Protein AF-A0A969Q4U0-F1 (afdb_monomer_lite)

Secondary structure (DSSP, 8-state):
----TT-TT--TT-SSPPTTGGGTTTT-PPB-THHHHHHHHHHHHHT-HHHHHHHHHHHGGG-EEETTEEE--S-EE--GGGHHHHHHSTT-S--EE-S--S-HHHHHHHHHHHHHHTTSS-HHHH-TT-GGGG-S-PPP---------TT------S---S---

Structure (mmCIF, N/CA/C/O backbone):
data_AF-A0A969Q4U0-F1
#
_entry.id   AF-A0A969Q4U0-F1
#
loop_
_atom_site.group_PDB
_atom_site.id
_atom_site.type_symbol
_atom_site.label_atom_id
_atom_site.label_alt_id
_atom_site.label_comp_id
_atom_site.label_asym_id
_atom_site.label_entity_id
_atom_site.label_seq_id
_atom_site.pdbx_PDB_ins_code
_atom_site.Cartn_x
_atom_site.Cartn_y
_atom_site.Cartn_z
_atom_site.occupancy
_atom_site.B_iso_or_equiv
_atom_site.auth_seq_id
_atom_site.auth_comp_id
_atom_site.auth_asym_id
_atom_site.auth_atom_id
_atom_site.pdbx_PDB_model_num
ATOM 1 N N . MET A 1 1 ? 4.969 -6.528 15.656 1.00 49.03 1 MET A N 1
ATOM 2 C CA . MET A 1 1 ? 5.162 -5.109 16.017 1.00 49.03 1 MET A CA 1
ATOM 3 C C . MET A 1 1 ? 3.760 -4.554 16.167 1.00 49.03 1 MET A C 1
ATOM 5 O O . MET A 1 1 ? 2.970 -4.830 15.279 1.00 49.03 1 MET A O 1
ATOM 9 N N . ARG A 1 2 ? 3.418 -3.964 17.316 1.00 67.00 2 ARG A N 1
ATOM 10 C CA . ARG A 1 2 ? 2.076 -3.421 17.577 1.00 67.00 2 ARG A CA 1
ATOM 11 C C . ARG A 1 2 ? 2.171 -1.928 17.324 1.00 67.00 2 ARG A C 1
ATOM 13 O O . ARG A 1 2 ? 2.925 -1.268 18.039 1.00 67.00 2 ARG A O 1
ATOM 20 N N . ASP A 1 3 ? 1.550 -1.468 16.251 1.00 67.06 3 ASP A N 1
ATOM 21 C CA . ASP A 1 3 ? 1.566 -0.062 15.874 1.00 67.06 3 ASP A CA 1
ATOM 22 C C . ASP A 1 3 ? 0.400 0.647 16.562 1.00 67.06 3 ASP A C 1
ATOM 24 O O . ASP A 1 3 ? -0.750 0.269 16.359 1.00 67.06 3 ASP A O 1
ATOM 28 N N . GLY A 1 4 ? 0.717 1.613 17.422 1.00 64.94 4 GLY A N 1
ATOM 29 C CA . GLY A 1 4 ? -0.27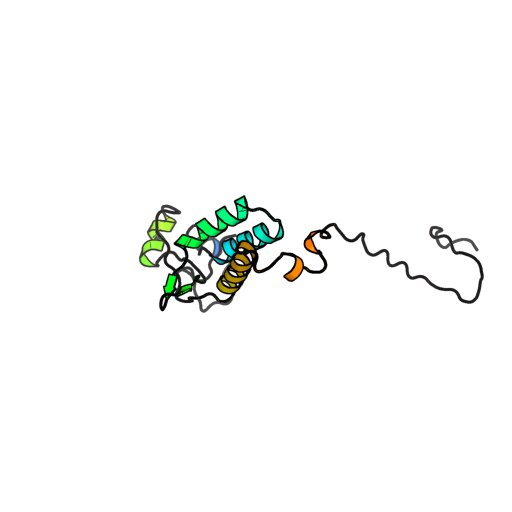5 2.454 18.090 1.00 64.94 4 GLY A CA 1
ATOM 30 C C . GLY A 1 4 ? -0.588 3.735 17.324 1.00 64.94 4 GLY A C 1
ATOM 31 O O . GLY A 1 4 ? -1.506 4.449 17.717 1.00 64.94 4 GLY A O 1
ATOM 32 N N . HIS A 1 5 ? 0.141 4.024 16.240 1.00 69.38 5 HIS A N 1
ATOM 33 C CA . HIS A 1 5 ? 0.049 5.301 15.550 1.00 69.38 5 HIS A CA 1
ATOM 34 C C . HIS A 1 5 ? -1.334 5.531 14.924 1.00 69.38 5 HIS A C 1
ATOM 36 O O . HIS A 1 5 ? -1.853 4.690 14.183 1.00 69.38 5 HIS A O 1
ATOM 42 N N . GLN A 1 6 ? -1.917 6.685 15.245 1.00 65.00 6 GLN A N 1
ATOM 43 C CA . GLN A 1 6 ? -3.251 7.170 14.883 1.00 65.00 6 GLN A CA 1
ATOM 44 C C . GLN A 1 6 ? -4.376 6.167 15.161 1.00 65.00 6 GLN A C 1
ATOM 46 O O . GLN A 1 6 ? -5.435 6.204 14.530 1.00 65.00 6 GLN A O 1
ATOM 51 N N . THR A 1 7 ? -4.160 5.256 16.112 1.00 66.38 7 THR A N 1
ATOM 52 C CA . THR A 1 7 ? -5.239 4.409 16.618 1.00 66.38 7 THR A CA 1
ATOM 53 C C . THR A 1 7 ? -6.169 5.284 17.454 1.00 66.38 7 THR A C 1
ATOM 55 O O . THR A 1 7 ? -5.698 6.147 18.183 1.00 66.38 7 THR A O 1
ATOM 58 N N . ALA A 1 8 ? -7.481 5.039 17.436 1.00 70.50 8 ALA A N 1
ATOM 59 C CA . ALA A 1 8 ? -8.446 5.862 18.179 1.00 70.50 8 ALA A CA 1
ATOM 60 C C . ALA A 1 8 ? -8.205 5.931 19.709 1.00 70.50 8 ALA A C 1
ATOM 62 O O . ALA A 1 8 ? -8.753 6.791 20.386 1.00 70.50 8 ALA A O 1
ATOM 63 N N . VAL A 1 9 ? -7.393 5.021 20.259 1.00 69.62 9 VAL A N 1
ATOM 64 C CA . VAL A 1 9 ? -7.027 4.956 21.687 1.00 69.62 9 VAL A CA 1
ATOM 65 C C . VAL A 1 9 ? -5.687 5.661 21.974 1.00 69.62 9 VAL A C 1
ATOM 67 O O . VAL A 1 9 ? -5.252 5.716 23.123 1.00 69.62 9 VAL A O 1
ATOM 70 N N . GLU A 1 10 ? -4.995 6.167 20.950 1.00 72.31 10 GLU A N 1
ATOM 71 C CA . GLU A 1 10 ? -3.723 6.878 21.097 1.00 72.31 10 GLU A CA 1
ATOM 72 C C . GLU A 1 10 ? -3.928 8.308 21.624 1.00 72.31 10 GLU A C 1
ATOM 74 O O . GLU A 1 10 ? -4.795 9.047 21.165 1.00 72.31 10 GLU A O 1
ATOM 79 N N . ASP A 1 11 ? -3.082 8.724 22.570 1.00 71.62 11 ASP A N 1
ATOM 80 C CA . ASP A 1 11 ? -2.962 10.125 22.980 1.00 71.62 11 ASP A CA 1
ATOM 81 C C . ASP A 1 11 ? -1.947 10.852 22.079 1.00 71.62 11 ASP A C 1
ATOM 83 O O . ASP A 1 11 ? -0.732 10.787 22.297 1.00 71.62 11 ASP A O 1
ATOM 87 N N . GLU A 1 12 ? -2.453 11.565 21.070 1.00 64.06 12 GLU A N 1
ATOM 88 C CA . GLU A 1 12 ? -1.656 12.279 20.058 1.00 64.06 12 GLU A CA 1
ATOM 89 C C . GLU A 1 12 ? -0.753 13.391 20.633 1.00 64.06 12 GLU A C 1
ATOM 91 O O . GLU A 1 12 ? 0.168 13.869 19.964 1.00 64.06 12 GLU A O 1
ATOM 96 N N . HIS A 1 13 ? -0.976 13.830 21.877 1.00 71.38 13 HIS A N 1
ATOM 97 C CA . HIS A 1 13 ? -0.187 14.899 22.499 1.00 71.38 13 HIS A CA 1
ATOM 98 C C . HIS A 1 13 ? 1.096 14.401 23.170 1.00 71.38 13 HIS A C 1
ATOM 100 O O . HIS A 1 13 ? 1.874 15.199 23.710 1.00 71.38 13 HIS A O 1
ATOM 106 N N . ARG A 1 14 ? 1.343 13.089 23.150 1.00 73.50 14 ARG A N 1
ATOM 107 C CA . ARG A 1 14 ? 2.452 12.467 23.868 1.00 73.50 14 ARG A CA 1
ATOM 108 C C . ARG A 1 14 ? 3.510 11.928 22.915 1.00 73.50 14 ARG A C 1
ATOM 110 O O . ARG A 1 14 ? 3.258 11.092 22.066 1.00 73.50 14 ARG A O 1
ATOM 117 N N . LEU A 1 15 ? 4.753 12.362 23.132 1.00 65.00 15 LEU A N 1
ATOM 118 C CA . LEU A 1 15 ? 5.906 11.975 22.306 1.00 65.00 15 LEU A CA 1
ATOM 119 C C . LEU A 1 15 ? 6.305 10.494 22.439 1.00 65.00 15 LEU A C 1
ATOM 121 O O . LEU A 1 15 ? 6.955 9.954 21.545 1.00 65.00 15 LEU A O 1
ATOM 125 N N . HIS A 1 16 ? 5.987 9.850 23.567 1.00 71.94 16 HIS A N 1
ATOM 126 C CA . HIS A 1 16 ? 6.401 8.478 23.865 1.00 71.94 16 HIS A CA 1
ATOM 127 C C . HIS A 1 16 ? 5.322 7.706 24.636 1.00 71.94 16 HIS A C 1
ATOM 129 O O . HIS A 1 16 ? 4.749 8.223 25.605 1.00 71.94 16 HIS A O 1
ATOM 135 N N . TYR A 1 17 ? 5.141 6.436 24.264 1.00 70.81 17 TYR A N 1
ATOM 136 C CA . TYR A 1 17 ? 4.314 5.476 24.993 1.00 70.81 17 TYR A CA 1
ATOM 137 C C . TYR A 1 17 ? 4.926 5.109 26.352 1.00 70.81 17 TYR A C 1
ATOM 139 O O . TYR A 1 17 ? 6.147 4.998 26.511 1.00 70.81 17 TYR A O 1
ATOM 147 N N . HIS A 1 18 ? 4.073 4.859 27.338 1.00 71.25 18 HIS A N 1
ATOM 148 C CA . HIS A 1 18 ? 4.453 4.247 28.602 1.00 71.25 18 HIS A CA 1
ATOM 149 C C . HIS A 1 18 ? 4.748 2.750 28.452 1.00 71.25 18 HIS A C 1
ATOM 151 O O . HIS A 1 18 ? 4.273 2.057 27.549 1.00 71.25 18 HIS A O 1
ATOM 157 N N . ALA A 1 19 ? 5.523 2.220 29.401 1.00 69.62 19 ALA A N 1
ATOM 158 C CA . ALA A 1 19 ? 5.789 0.792 29.483 1.00 69.62 19 ALA A CA 1
ATOM 159 C C . ALA A 1 19 ? 4.468 0.008 29.611 1.00 69.62 19 ALA A C 1
ATOM 161 O O . ALA A 1 19 ? 3.719 0.196 30.565 1.00 69.62 19 ALA A O 1
ATOM 162 N N . GLY A 1 20 ? 4.197 -0.875 28.646 1.00 66.88 20 GLY A N 1
ATOM 163 C CA . GLY A 1 20 ? 2.984 -1.699 28.599 1.00 66.88 20 GLY A CA 1
ATOM 164 C C . GLY A 1 20 ? 1.836 -1.126 27.762 1.00 66.88 20 GLY A C 1
ATOM 165 O O . GLY A 1 20 ? 0.943 -1.884 27.404 1.00 66.88 20 GLY A O 1
ATOM 166 N N . GLU A 1 21 ? 1.884 0.145 27.360 1.00 67.94 21 GLU A N 1
ATOM 167 C CA . GLU A 1 21 ? 0.820 0.803 26.579 1.00 67.94 21 GLU A CA 1
ATOM 168 C C . GLU A 1 21 ? 0.658 0.199 25.175 1.00 67.94 21 GLU A C 1
ATOM 170 O O . GLU A 1 21 ? -0.451 0.066 24.675 1.00 67.94 21 GLU A O 1
ATOM 175 N N . LEU A 1 22 ? 1.744 -0.332 24.604 1.00 69.12 22 LEU A N 1
ATOM 176 C CA . LEU A 1 22 ? 1.716 -1.079 23.342 1.00 69.12 22 LEU A CA 1
ATOM 177 C C . LEU A 1 22 ? 0.824 -2.333 23.373 1.00 69.12 22 LEU A C 1
ATOM 179 O O . LEU A 1 22 ? 0.510 -2.878 22.318 1.00 69.12 22 LEU A O 1
ATOM 183 N N . LEU A 1 23 ? 0.462 -2.850 24.555 1.00 71.81 23 LEU A N 1
ATOM 184 C CA . LEU A 1 23 ? -0.490 -3.961 24.670 1.00 71.81 23 LEU A CA 1
ATOM 185 C C . LEU A 1 23 ? -1.923 -3.522 24.357 1.00 71.81 23 LEU A C 1
ATOM 187 O O . LEU A 1 23 ? -2.696 -4.349 23.885 1.00 71.81 23 LEU A O 1
ATOM 191 N N . ASN A 1 24 ? -2.254 -2.248 24.580 1.00 69.00 24 ASN A N 1
ATOM 192 C CA . ASN A 1 24 ? -3.599 -1.715 24.366 1.00 69.00 24 ASN A CA 1
ATOM 193 C C . ASN A 1 24 ? -3.944 -1.599 22.877 1.00 69.00 24 ASN A C 1
ATOM 195 O O . ASN A 1 24 ? -5.113 -1.639 22.521 1.00 69.00 24 ASN A O 1
ATOM 199 N N . PHE A 1 25 ? -2.930 -1.508 22.013 1.00 75.38 25 PHE A N 1
ATOM 200 C CA . PHE A 1 25 ? -3.100 -1.451 20.559 1.00 75.38 25 PHE A CA 1
ATOM 201 C C . PHE A 1 25 ? -3.149 -2.832 19.901 1.00 75.38 25 PHE A C 1
ATOM 203 O O . PHE A 1 25 ? -3.312 -2.934 18.689 1.00 75.38 25 PHE A O 1
ATOM 210 N N . ALA A 1 26 ? -2.989 -3.908 20.678 1.00 76.06 26 ALA A N 1
ATOM 211 C CA . ALA A 1 26 ? -3.021 -5.251 20.125 1.00 76.06 26 ALA A CA 1
ATOM 212 C C . ALA A 1 26 ? -4.378 -5.523 19.459 1.00 76.06 26 ALA A C 1
ATOM 214 O O . ALA A 1 26 ? -5.417 -5.439 20.115 1.00 76.06 26 ALA A O 1
ATOM 215 N N . ASN A 1 27 ? -4.338 -5.941 18.193 1.00 80.12 27 ASN A N 1
ATOM 216 C CA . ASN A 1 27 ? -5.480 -6.282 17.336 1.00 80.12 27 ASN A CA 1
ATOM 217 C C . ASN A 1 27 ? -6.281 -5.101 16.764 1.00 80.12 27 ASN A C 1
ATOM 219 O O . ASN A 1 27 ? -7.187 -5.322 15.960 1.00 80.12 27 ASN A O 1
ATOM 223 N N . ILE A 1 28 ? -5.964 -3.866 17.146 1.00 83.19 28 ILE A N 1
ATOM 224 C CA . ILE A 1 28 ? -6.595 -2.654 16.602 1.00 83.19 28 ILE A CA 1
ATOM 225 C C . ILE A 1 28 ? -5.602 -1.822 15.790 1.00 83.19 28 ILE A C 1
ATOM 227 O O . ILE A 1 28 ? -5.854 -0.649 15.529 1.00 83.19 28 ILE A O 1
ATOM 231 N N . GLU A 1 29 ? -4.481 -2.430 15.392 1.00 86.81 29 GLU A N 1
ATOM 232 C CA . GLU A 1 29 ? -3.420 -1.742 14.673 1.00 86.81 29 GLU A CA 1
ATOM 233 C C . GLU A 1 29 ? -3.932 -1.160 13.347 1.00 86.81 29 GLU A C 1
ATOM 235 O O . GLU A 1 29 ? -4.756 -1.766 12.640 1.00 86.81 29 GLU A O 1
ATOM 240 N N . SER A 1 30 ? -3.394 0.014 13.019 1.00 87.44 30 SER A N 1
ATOM 241 C CA . SER A 1 30 ? -3.579 0.680 11.736 1.00 87.44 30 SER A CA 1
ATOM 242 C C . SER A 1 30 ? -2.977 -0.154 10.604 1.00 87.44 30 SER A C 1
ATOM 244 O O . SER A 1 30 ? -1.873 -0.697 10.708 1.00 87.44 30 SER A O 1
ATOM 246 N N . GLU A 1 31 ? -3.692 -0.242 9.489 1.00 91.31 31 GLU A N 1
ATOM 247 C CA . GLU A 1 31 ? -3.221 -0.916 8.284 1.00 91.31 31 GLU A CA 1
ATOM 248 C C . GLU A 1 31 ? -2.646 0.108 7.305 1.00 91.31 31 GLU A C 1
ATOM 250 O O . GLU A 1 31 ? -3.288 1.105 6.985 1.00 91.31 31 GLU A O 1
ATOM 255 N N . TRP A 1 32 ? -1.435 -0.145 6.808 1.00 93.94 32 TRP A N 1
ATOM 256 C CA . TRP A 1 32 ? -0.687 0.792 5.969 1.00 93.94 32 TRP A CA 1
ATOM 257 C C . TRP A 1 32 ? -0.612 0.295 4.517 1.00 93.94 32 TRP A C 1
ATOM 259 O O . TRP A 1 32 ? 0.214 -0.582 4.219 1.00 93.94 32 TRP A O 1
ATOM 269 N N . PRO A 1 33 ? -1.374 0.881 3.568 1.00 95.50 33 PRO A N 1
ATOM 270 C CA . PRO A 1 33 ? -1.263 0.547 2.143 1.00 95.50 33 PRO A CA 1
ATOM 271 C C . PRO A 1 33 ? 0.158 0.730 1.586 1.00 95.50 33 PRO A C 1
ATOM 273 O O . PRO A 1 33 ? 0.550 0.056 0.632 1.00 95.50 33 PRO A O 1
ATOM 276 N N . LEU A 1 34 ? 0.958 1.598 2.219 1.00 96.31 34 LEU A N 1
ATOM 277 C CA . LEU A 1 34 ? 2.372 1.837 1.920 1.00 96.31 34 LEU A CA 1
ATOM 278 C C . LEU A 1 34 ? 3.201 0.545 1.810 1.00 96.31 34 LEU A C 1
ATOM 280 O O . LEU A 1 34 ? 4.070 0.441 0.948 1.00 96.31 34 LEU A O 1
ATOM 284 N N . PHE A 1 35 ? 2.954 -0.467 2.645 1.00 96.12 35 PHE A N 1
ATOM 285 C CA . PHE A 1 35 ? 3.744 -1.700 2.561 1.00 96.12 35 PHE A CA 1
ATOM 286 C C . PHE A 1 35 ? 3.463 -2.487 1.281 1.00 96.12 35 PHE A C 1
ATOM 288 O O . PHE A 1 35 ? 4.370 -3.113 0.734 1.00 96.12 35 PHE A O 1
ATOM 295 N N . TYR A 1 36 ? 2.240 -2.430 0.755 1.00 97.75 36 TYR A N 1
ATOM 296 C CA . TYR A 1 36 ? 1.920 -3.089 -0.509 1.00 97.75 36 TYR A CA 1
ATOM 297 C C . TYR A 1 36 ? 2.578 -2.386 -1.694 1.00 97.75 36 TYR A C 1
ATOM 299 O O . TYR A 1 36 ? 3.018 -3.063 -2.622 1.00 97.75 36 TYR A O 1
ATOM 307 N N . THR A 1 37 ? 2.727 -1.058 -1.653 1.00 98.12 37 THR A N 1
ATOM 308 C CA . THR A 1 37 ? 3.439 -0.332 -2.716 1.00 98.12 37 THR A CA 1
ATOM 309 C C . THR A 1 37 ? 4.933 -0.657 -2.719 1.00 98.12 37 THR A C 1
ATOM 311 O O . THR A 1 37 ? 5.514 -0.830 -3.788 1.00 98.12 37 THR A O 1
ATOM 314 N N . TYR A 1 38 ? 5.540 -0.873 -1.548 1.00 97.81 38 TYR A N 1
ATOM 315 C CA . TYR A 1 38 ? 6.899 -1.413 -1.457 1.00 97.81 38 TYR A CA 1
ATOM 316 C C . TYR A 1 38 ? 7.035 -2.797 -2.085 1.00 97.81 38 TYR A C 1
ATOM 318 O O . TYR A 1 38 ? 7.950 -3.029 -2.874 1.00 97.81 38 TYR A O 1
ATOM 326 N N . LEU A 1 39 ? 6.127 -3.712 -1.742 1.00 98.12 39 LEU A N 1
ATOM 327 C CA . LEU A 1 39 ? 6.144 -5.078 -2.264 1.00 98.12 39 LEU A CA 1
ATOM 328 C C . LEU A 1 39 ? 5.912 -5.116 -3.779 1.00 98.12 39 LEU A C 1
ATOM 330 O O . LEU A 1 39 ? 6.509 -5.944 -4.466 1.00 98.12 39 LEU A O 1
ATOM 334 N N . LEU A 1 40 ? 5.099 -4.195 -4.299 1.00 98.38 40 LEU A N 1
ATOM 335 C CA . LEU A 1 40 ? 4.895 -3.998 -5.730 1.00 98.38 40 LEU A CA 1
ATOM 336 C C . LEU A 1 40 ? 6.196 -3.592 -6.435 1.00 98.38 40 LEU A C 1
ATOM 338 O O . LEU A 1 40 ? 6.614 -4.257 -7.381 1.00 98.38 40 LEU A O 1
ATOM 342 N N . VAL A 1 41 ? 6.860 -2.537 -5.952 1.00 97.94 41 VAL A N 1
ATOM 343 C CA . VAL A 1 41 ? 8.130 -2.059 -6.526 1.00 97.94 41 VAL A CA 1
ATOM 344 C C . VAL A 1 41 ? 9.210 -3.138 -6.430 1.00 97.94 41 VAL A C 1
ATOM 346 O O . VAL A 1 41 ? 9.935 -3.382 -7.390 1.00 97.94 41 VAL A O 1
ATOM 349 N N . ASP A 1 42 ? 9.302 -3.837 -5.301 1.00 97.06 42 ASP A N 1
ATOM 350 C CA . ASP A 1 42 ? 10.254 -4.933 -5.103 1.00 97.06 42 ASP A CA 1
ATOM 351 C C . ASP A 1 42 ? 9.985 -6.124 -6.044 1.00 97.06 42 ASP A C 1
ATOM 353 O O . ASP A 1 42 ? 10.921 -6.747 -6.553 1.00 97.06 42 ASP A O 1
ATOM 357 N N . ALA A 1 43 ? 8.718 -6.451 -6.317 1.00 97.81 43 ALA A N 1
ATOM 358 C CA . ALA A 1 43 ? 8.364 -7.458 -7.317 1.00 97.81 43 ALA A CA 1
ATOM 359 C C . ALA A 1 43 ? 8.807 -7.033 -8.730 1.00 97.81 43 ALA A C 1
ATOM 361 O O . ALA A 1 43 ? 9.460 -7.820 -9.418 1.00 97.81 43 ALA A O 1
ATOM 362 N N . GLU A 1 44 ? 8.561 -5.780 -9.125 1.00 97.56 44 GLU A N 1
ATOM 363 C CA . GLU A 1 44 ? 9.015 -5.241 -10.417 1.00 97.56 44 GLU A CA 1
ATOM 364 C C . GLU A 1 44 ? 10.545 -5.217 -10.541 1.00 97.56 44 GLU A C 1
ATOM 366 O O . GLU A 1 44 ? 11.102 -5.662 -11.545 1.00 97.56 44 GLU A O 1
ATOM 371 N N . MET A 1 45 ? 11.258 -4.792 -9.495 1.00 96.38 45 MET A N 1
ATOM 372 C CA . MET A 1 45 ? 12.728 -4.753 -9.480 1.00 96.38 45 MET A CA 1
ATOM 373 C C . MET A 1 45 ? 13.376 -6.141 -9.618 1.00 96.38 45 MET A C 1
ATOM 375 O O . MET A 1 45 ? 14.510 -6.251 -10.107 1.00 96.38 45 MET A O 1
ATOM 379 N N . ARG A 1 46 ? 12.668 -7.197 -9.193 1.00 94.69 46 ARG A N 1
ATOM 380 C CA . ARG A 1 46 ? 13.083 -8.606 -9.301 1.00 94.69 46 ARG A CA 1
ATOM 381 C C . ARG A 1 46 ? 12.551 -9.310 -10.552 1.00 94.69 46 ARG A C 1
ATOM 383 O O . ARG A 1 46 ? 12.966 -10.436 -10.815 1.00 94.69 46 ARG A O 1
ATOM 390 N N . GLY A 1 47 ? 11.662 -8.672 -11.315 1.00 95.25 47 GLY A N 1
ATOM 391 C CA . GLY A 1 47 ? 10.976 -9.296 -12.448 1.00 95.25 47 GLY A CA 1
ATOM 392 C C . GLY A 1 47 ? 9.969 -10.382 -12.044 1.00 95.25 47 GLY A C 1
ATOM 393 O O . GLY A 1 47 ? 9.667 -11.259 -12.853 1.00 95.25 47 GLY A O 1
ATOM 394 N N . ASP A 1 48 ? 9.459 -10.357 -10.807 1.00 97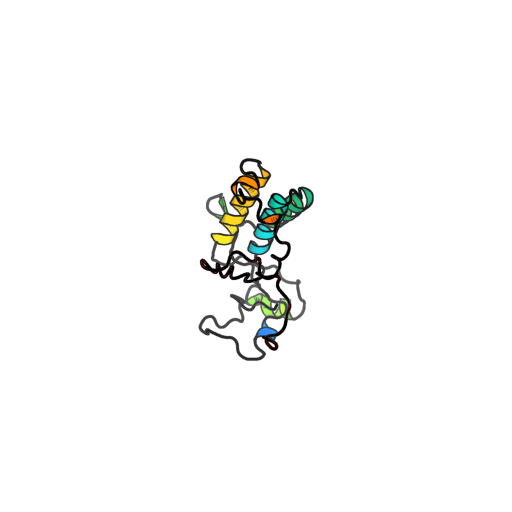.19 48 ASP A N 1
ATOM 395 C CA . ASP A 1 48 ? 8.412 -11.272 -10.336 1.00 97.19 48 ASP A CA 1
ATOM 396 C C . ASP A 1 48 ? 7.032 -10.771 -10.778 1.00 97.19 48 ASP A C 1
ATOM 398 O O . ASP A 1 48 ? 6.344 -10.042 -10.062 1.00 97.19 48 ASP A O 1
ATOM 402 N N . THR A 1 49 ? 6.619 -11.177 -11.977 1.00 95.75 49 THR A N 1
ATOM 403 C CA . THR A 1 49 ? 5.339 -10.762 -12.570 1.00 95.75 49 THR A CA 1
ATOM 404 C C . THR A 1 49 ? 4.137 -11.210 -11.742 1.00 95.75 49 THR A C 1
ATOM 406 O O . THR A 1 49 ? 3.213 -10.431 -11.521 1.00 95.75 49 THR A O 1
ATOM 409 N N . ARG A 1 50 ? 4.166 -12.437 -11.205 1.00 97.56 50 ARG A N 1
ATOM 410 C CA . ARG A 1 50 ? 3.075 -12.973 -10.379 1.00 97.56 50 ARG A CA 1
ATOM 411 C C . ARG A 1 50 ? 2.942 -12.204 -9.067 1.00 97.56 50 ARG A C 1
ATOM 413 O O . ARG A 1 50 ? 1.824 -11.917 -8.644 1.00 97.56 50 ARG A O 1
ATOM 420 N N . GLY A 1 51 ? 4.068 -11.904 -8.419 1.00 97.00 51 GLY A N 1
ATOM 421 C CA . GLY A 1 51 ? 4.094 -11.062 -7.227 1.00 97.00 51 GLY A CA 1
ATOM 422 C C . GLY A 1 51 ? 3.549 -9.673 -7.528 1.00 97.00 51 GLY A C 1
ATOM 423 O O . GLY A 1 51 ? 2.672 -9.193 -6.815 1.00 97.00 51 GLY A O 1
ATOM 424 N N . SER A 1 52 ? 4.003 -9.072 -8.627 1.00 97.62 52 SER A N 1
ATOM 425 C CA . SER A 1 52 ? 3.555 -7.751 -9.051 1.00 97.62 52 SER A CA 1
ATOM 426 C C . SER A 1 52 ? 2.035 -7.696 -9.236 1.00 97.62 52 SER A C 1
ATOM 428 O O . SER A 1 52 ? 1.379 -6.842 -8.639 1.00 97.62 52 SER A O 1
ATOM 430 N N . ASP A 1 53 ? 1.450 -8.639 -9.984 1.00 97.88 53 ASP A N 1
ATOM 431 C CA . ASP A 1 53 ? -0.005 -8.701 -10.189 1.00 97.88 53 ASP A CA 1
ATOM 432 C C . ASP A 1 53 ? -0.758 -8.928 -8.879 1.00 97.88 53 ASP A C 1
ATOM 434 O O . ASP A 1 53 ? -1.748 -8.253 -8.599 1.00 97.88 53 ASP A O 1
ATOM 438 N N . GLY A 1 54 ? -0.246 -9.823 -8.032 1.00 98.12 54 GLY A N 1
ATOM 439 C CA . GLY A 1 54 ? -0.836 -10.093 -6.727 1.00 98.12 54 GLY A CA 1
ATOM 440 C C . GLY A 1 54 ? -0.890 -8.859 -5.824 1.00 98.12 54 GLY A C 1
ATOM 441 O O . GLY A 1 54 ? -1.895 -8.649 -5.143 1.00 98.12 54 GLY A O 1
ATOM 442 N N . TRP A 1 55 ? 0.162 -8.036 -5.812 1.00 98.00 55 TRP A N 1
ATOM 443 C CA . TRP A 1 55 ? 0.197 -6.810 -5.009 1.00 98.00 55 TRP A CA 1
ATOM 444 C C . TRP A 1 55 ? -0.631 -5.684 -5.628 1.00 98.00 55 TRP A C 1
ATOM 446 O O . TRP A 1 55 ? -1.332 -4.990 -4.894 1.00 98.00 55 TRP A O 1
ATOM 456 N N . ALA A 1 56 ? -0.632 -5.547 -6.957 1.00 96.94 56 ALA A N 1
ATOM 457 C CA . ALA A 1 56 ? -1.474 -4.579 -7.655 1.00 96.94 56 ALA A CA 1
ATOM 458 C C . ALA A 1 56 ? -2.971 -4.826 -7.389 1.00 96.94 56 ALA A C 1
ATOM 460 O O . ALA A 1 56 ? -3.681 -3.900 -7.002 1.00 96.94 56 ALA A O 1
ATOM 461 N N . SER A 1 57 ? -3.436 -6.077 -7.488 1.00 97.81 57 SER A N 1
ATOM 462 C CA . SER A 1 57 ? -4.835 -6.428 -7.194 1.00 97.81 57 SER A CA 1
ATOM 463 C C . SER A 1 57 ? -5.219 -6.215 -5.727 1.00 9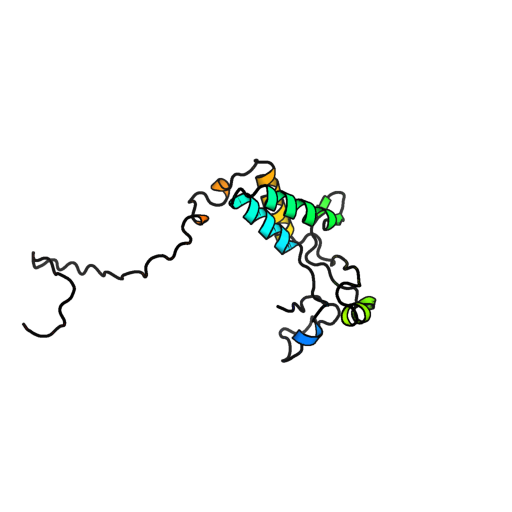7.81 57 SER A C 1
ATOM 465 O O . SER A 1 57 ? -6.371 -5.923 -5.428 1.00 97.81 57 SER A O 1
ATOM 467 N N . ARG A 1 58 ? -4.273 -6.347 -4.788 1.00 97.19 58 ARG A N 1
ATOM 468 C CA . ARG A 1 58 ? -4.518 -6.050 -3.363 1.00 97.19 58 ARG A CA 1
ATOM 469 C C . ARG A 1 58 ? -4.576 -4.552 -3.071 1.00 97.19 58 ARG A C 1
ATOM 471 O O . ARG A 1 58 ? -5.230 -4.166 -2.111 1.00 97.19 58 ARG A O 1
ATOM 478 N N . LEU A 1 59 ? -3.898 -3.729 -3.872 1.00 97.06 59 LEU A N 1
ATOM 479 C CA . LEU A 1 59 ? -3.945 -2.268 -3.777 1.00 97.06 59 LEU A CA 1
ATOM 480 C C . LEU A 1 59 ? -5.228 -1.684 -4.374 1.00 97.06 59 LEU A C 1
ATOM 482 O O . LEU A 1 59 ? -5.713 -0.679 -3.871 1.00 97.06 59 LEU A O 1
ATOM 486 N N . GLU A 1 60 ? -5.785 -2.311 -5.411 1.00 96.38 60 GLU A N 1
ATOM 487 C CA . GLU A 1 60 ? -6.993 -1.849 -6.108 1.00 96.38 60 GLU A CA 1
ATOM 488 C C . GLU A 1 60 ? -8.171 -1.475 -5.179 1.00 96.38 60 GLU A C 1
ATOM 490 O O . GLU A 1 60 ? -8.667 -0.352 -5.292 1.00 96.38 60 GLU A O 1
ATOM 495 N N . PRO A 1 61 ? -8.597 -2.315 -4.211 1.00 96.62 61 PRO A N 1
ATOM 496 C CA . PRO A 1 61 ? -9.689 -1.954 -3.303 1.00 96.62 61 PRO A CA 1
ATOM 497 C C . PRO A 1 61 ? -9.311 -0.884 -2.264 1.00 96.62 61 PRO A C 1
ATOM 499 O O . PRO A 1 61 ? -10.190 -0.397 -1.560 1.00 96.62 61 PRO A O 1
ATOM 502 N N . LEU A 1 62 ? -8.027 -0.529 -2.136 1.00 96.62 62 LEU A N 1
ATOM 503 C CA . LEU A 1 62 ? -7.535 0.426 -1.137 1.00 96.62 62 LEU A CA 1
ATOM 504 C C . LEU A 1 62 ? -7.478 1.869 -1.654 1.00 96.62 62 LEU A C 1
ATOM 506 O O . LEU A 1 62 ? -7.153 2.774 -0.879 1.00 96.62 62 LEU A O 1
ATOM 510 N N . PHE A 1 63 ? -7.764 2.108 -2.934 1.00 97.50 63 PHE A N 1
ATOM 511 C CA . PHE A 1 63 ? -7.816 3.462 -3.476 1.00 97.50 63 PHE A CA 1
ATOM 512 C C . PHE A 1 63 ? -9.081 4.197 -3.047 1.00 97.50 63 PHE A C 1
ATOM 514 O O . PHE A 1 63 ? -10.192 3.675 -3.114 1.00 97.50 63 PHE A O 1
ATOM 521 N N . GLN A 1 64 ? -8.897 5.458 -2.681 1.00 96.94 64 GLN A N 1
ATOM 522 C CA . GLN A 1 64 ? -9.961 6.410 -2.413 1.00 96.94 64 GLN A CA 1
ATOM 523 C C . GLN A 1 64 ? -10.054 7.378 -3.590 1.00 96.94 64 GLN A C 1
ATOM 525 O O . GLN A 1 64 ? -9.050 7.954 -4.008 1.00 96.94 64 GLN A O 1
ATOM 530 N N . TYR A 1 65 ? -11.252 7.550 -4.144 1.00 96.12 65 TYR A N 1
ATOM 531 C CA . TYR A 1 65 ? -11.462 8.436 -5.287 1.00 96.12 65 TYR A CA 1
ATOM 532 C C . TYR A 1 65 ? -11.746 9.860 -4.810 1.00 96.12 65 TYR A C 1
ATOM 534 O O . TYR A 1 65 ? -12.784 10.126 -4.205 1.00 96.12 65 TYR A O 1
ATOM 542 N N . VAL A 1 66 ? -10.830 10.781 -5.107 1.00 95.25 66 VAL A N 1
ATOM 543 C CA . VAL A 1 66 ? -10.961 12.212 -4.794 1.00 95.25 66 VAL A CA 1
ATOM 544 C C . VAL A 1 66 ? -10.792 12.998 -6.087 1.00 95.25 66 VAL A C 1
ATOM 546 O O . VAL A 1 66 ? -9.746 12.912 -6.724 1.00 95.25 66 VAL A O 1
ATOM 549 N N . ASN A 1 67 ? -11.812 13.767 -6.485 1.00 95.38 67 ASN A N 1
ATOM 550 C CA . ASN A 1 67 ? -11.852 14.457 -7.785 1.00 95.38 67 ASN A CA 1
ATOM 551 C C . ASN A 1 67 ? -11.535 13.507 -8.960 1.00 95.38 67 ASN A C 1
ATOM 553 O O . ASN A 1 67 ? -10.701 13.822 -9.805 1.00 95.38 67 ASN A O 1
ATOM 557 N N . ASP A 1 68 ? -12.148 12.318 -8.952 1.00 95.19 68 ASP A N 1
ATOM 558 C CA . ASP A 1 68 ? -11.957 11.243 -9.941 1.00 95.19 68 ASP A CA 1
ATOM 559 C C . ASP A 1 68 ? -10.531 10.658 -10.024 1.00 95.19 68 ASP A C 1
ATOM 561 O O . ASP A 1 68 ? -10.242 9.845 -10.903 1.00 95.19 68 ASP A O 1
ATOM 565 N N . LEU A 1 69 ? -9.640 11.012 -9.092 1.00 95.19 69 LEU A N 1
ATOM 566 C CA . LEU A 1 69 ? -8.293 10.451 -9.002 1.00 95.19 69 LEU A CA 1
ATOM 567 C C . LEU A 1 69 ? -8.232 9.328 -7.956 1.00 95.19 69 LEU A C 1
ATOM 569 O O . LEU A 1 69 ? -8.680 9.544 -6.827 1.00 95.19 69 LEU A O 1
ATOM 573 N N . PRO A 1 70 ? -7.640 8.162 -8.281 1.00 96.56 70 PRO A N 1
ATOM 574 C CA . PRO A 1 70 ? -7.416 7.091 -7.318 1.00 96.56 70 PRO A CA 1
ATOM 575 C C . PRO A 1 70 ? -6.205 7.420 -6.433 1.00 96.56 70 PRO A C 1
ATOM 577 O O . PRO A 1 70 ? -5.057 7.433 -6.889 1.00 96.56 70 PRO A O 1
ATOM 580 N N . LEU A 1 71 ? -6.461 7.688 -5.154 1.00 97.69 71 LEU A N 1
ATOM 581 C CA . LEU A 1 71 ? -5.460 8.109 -4.177 1.00 97.69 71 LEU A CA 1
ATOM 582 C C . LEU A 1 71 ? -5.337 7.103 -3.032 1.00 97.69 71 LEU A C 1
ATOM 584 O O . LEU A 1 71 ? -6.340 6.619 -2.511 1.00 97.69 71 LEU A O 1
ATOM 588 N N . LEU A 1 72 ? -4.107 6.802 -2.616 1.00 97.69 72 LEU A N 1
ATOM 589 C CA . LEU A 1 72 ? -3.866 5.961 -1.443 1.00 97.69 72 LEU A CA 1
ATOM 590 C C . LEU A 1 72 ? -3.897 6.800 -0.158 1.00 97.69 72 LEU A C 1
ATOM 592 O O . LEU A 1 72 ? -3.167 7.795 -0.079 1.00 97.69 72 LEU A O 1
ATOM 596 N N . PRO A 1 73 ? -4.688 6.406 0.854 1.00 97.00 73 PRO A N 1
ATOM 597 C CA . PRO A 1 73 ? -4.618 7.014 2.175 1.00 97.00 73 PRO A CA 1
ATOM 598 C C . PRO A 1 73 ? -3.313 6.620 2.877 1.00 97.00 73 PRO A C 1
ATOM 600 O O . PRO A 1 73 ? -2.623 5.678 2.472 1.00 97.00 73 PRO A O 1
ATOM 603 N N . GLU A 1 74 ? -2.982 7.327 3.952 1.00 94.50 74 GLU A N 1
ATOM 604 C CA . GLU A 1 74 ? -1.870 6.945 4.825 1.00 94.50 74 GLU A CA 1
ATOM 605 C C . GLU A 1 74 ? -2.169 5.643 5.560 1.00 94.50 74 GLU A C 1
ATOM 607 O O . GLU A 1 74 ? -1.358 4.716 5.506 1.00 94.50 74 GLU A O 1
ATOM 612 N N . LEU A 1 75 ? -3.358 5.560 6.166 1.00 93.75 75 LEU A N 1
ATOM 613 C CA . LEU A 1 75 ? -3.776 4.457 7.027 1.00 93.75 75 LEU A CA 1
ATOM 614 C C . LEU A 1 75 ? -5.227 4.065 6.785 1.00 93.75 75 LEU A C 1
ATOM 616 O O . LEU A 1 75 ? -6.060 4.901 6.431 1.00 93.75 75 LEU A O 1
ATOM 620 N N . TYR A 1 76 ? -5.526 2.815 7.115 1.00 93.94 76 TYR A N 1
ATOM 621 C CA . TYR A 1 76 ? -6.860 2.335 7.442 1.00 93.94 76 TYR A CA 1
ATOM 622 C C . TYR A 1 76 ? -6.932 2.034 8.939 1.00 93.94 76 TYR A C 1
ATOM 624 O O . TYR A 1 76 ? -6.145 1.241 9.457 1.00 93.94 76 TYR A O 1
ATOM 632 N N . ILE A 1 77 ? -7.878 2.665 9.629 1.00 92.56 77 ILE A N 1
ATOM 633 C CA . ILE A 1 77 ? -8.016 2.613 11.087 1.00 92.56 77 ILE A CA 1
ATOM 634 C C . ILE A 1 77 ? -9.352 1.998 11.494 1.00 92.56 77 ILE A C 1
ATOM 636 O O . ILE A 1 77 ? -10.344 2.081 10.765 1.00 92.56 77 ILE A O 1
ATOM 640 N N . VAL A 1 78 ? -9.395 1.391 12.679 1.00 92.06 78 VAL A N 1
ATOM 641 C CA . VAL A 1 78 ? -10.660 0.976 13.297 1.00 92.06 78 VAL A CA 1
ATOM 642 C C . VAL A 1 78 ? -11.380 2.231 13.797 1.00 92.06 78 VAL A C 1
ATOM 644 O O . VAL A 1 78 ? -10.779 2.987 14.563 1.00 92.06 78 VAL A O 1
ATOM 647 N N . PRO A 1 79 ? -12.645 2.470 13.405 1.00 90.88 79 PRO A N 1
ATOM 648 C CA . PRO A 1 79 ? -13.435 3.566 13.959 1.00 90.88 79 PRO A CA 1
ATOM 649 C C . PRO A 1 79 ? -13.532 3.487 15.487 1.00 90.88 79 PRO A C 1
ATOM 651 O O . PRO A 1 79 ? -13.663 2.393 16.038 1.00 90.88 79 PRO A O 1
ATOM 654 N N . GLU A 1 80 ? -13.505 4.635 16.168 1.00 87.88 80 GLU A N 1
ATOM 655 C CA . GLU A 1 80 ? -13.507 4.723 17.638 1.00 87.88 80 GLU A CA 1
ATOM 656 C C . GLU A 1 80 ? -14.671 3.944 18.275 1.00 87.88 80 GLU A C 1
ATOM 658 O O . GLU A 1 80 ? -14.476 3.177 19.218 1.00 87.88 80 GLU A O 1
ATOM 663 N N . ASP A 1 81 ? -15.867 4.043 17.690 1.00 89.19 81 ASP A N 1
ATOM 664 C CA . ASP A 1 81 ? -17.083 3.356 18.138 1.00 89.19 81 ASP A CA 1
ATOM 665 C C . ASP A 1 81 ? -17.019 1.823 18.003 1.00 89.19 81 ASP A C 1
ATOM 667 O O . ASP A 1 81 ? -17.819 1.103 18.606 1.00 89.19 81 ASP A O 1
ATOM 671 N N . LYS A 1 82 ? -16.054 1.308 17.235 1.00 90.69 82 LYS A N 1
ATOM 672 C CA . LYS A 1 82 ? -15.886 -0.118 16.925 1.00 90.69 82 LYS A CA 1
ATOM 673 C C . LYS A 1 82 ? -14.664 -0.754 17.583 1.00 90.69 82 LYS A C 1
ATOM 675 O O . LYS A 1 82 ? -14.526 -1.979 17.535 1.00 90.69 82 LYS A O 1
ATOM 680 N N . VAL A 1 83 ? -13.817 0.031 18.251 1.00 87.94 83 VAL A N 1
ATOM 681 C CA . VAL A 1 83 ? -12.587 -0.449 18.908 1.00 87.94 83 VAL A CA 1
ATOM 682 C C . VAL A 1 83 ? -12.872 -1.573 19.904 1.00 87.94 83 VAL A C 1
ATOM 684 O O . VAL A 1 83 ? -12.202 -2.606 19.886 1.00 87.94 83 VAL A O 1
ATOM 687 N N . GLU A 1 84 ? -13.894 -1.425 20.751 1.00 86.75 84 GLU A N 1
ATOM 688 C CA . GLU A 1 84 ? -14.243 -2.452 21.742 1.00 86.75 84 GLU A CA 1
ATOM 689 C C . GLU A 1 84 ? -14.702 -3.773 21.108 1.00 86.75 84 GLU A C 1
ATOM 691 O O . GLU A 1 84 ? -14.517 -4.847 21.690 1.00 86.75 84 GLU A O 1
ATOM 696 N N . ALA A 1 85 ? -15.363 -3.708 19.950 1.00 88.62 85 ALA A N 1
ATOM 697 C CA . ALA A 1 85 ? -15.820 -4.891 19.228 1.00 88.62 85 ALA A CA 1
ATOM 698 C C . ALA A 1 85 ? -14.635 -5.611 18.569 1.00 88.62 85 ALA A C 1
ATOM 700 O O . ALA A 1 85 ? -14.491 -6.821 18.743 1.00 88.62 85 ALA A O 1
ATOM 701 N N . GLU A 1 86 ? -13.745 -4.860 17.916 1.00 90.00 86 GLU A N 1
ATOM 702 C CA . GLU A 1 86 ? -12.522 -5.392 17.305 1.00 90.00 86 GLU A CA 1
ATOM 703 C C . GLU A 1 86 ? -11.577 -6.001 18.350 1.00 90.00 86 GLU A C 1
ATOM 705 O O . GLU A 1 86 ? -11.029 -7.083 18.156 1.00 90.00 86 GLU A O 1
ATOM 710 N N . THR A 1 87 ? -11.452 -5.363 19.517 1.00 86.31 87 THR A N 1
ATOM 711 C CA . THR A 1 87 ? -10.615 -5.867 20.618 1.00 86.31 87 THR A CA 1
ATOM 712 C C . THR A 1 87 ? -11.114 -7.221 21.135 1.00 86.31 87 THR A C 1
ATOM 714 O O . THR A 1 87 ? -10.320 -8.087 21.504 1.00 86.31 87 THR A O 1
ATOM 717 N N . ARG A 1 88 ? -12.440 -7.425 21.166 1.00 88.94 88 ARG A N 1
ATOM 718 C CA . ARG A 1 88 ? -13.064 -8.690 21.591 1.00 88.94 88 ARG A CA 1
ATOM 719 C C . ARG A 1 88 ? -12.965 -9.784 20.531 1.00 88.94 88 ARG A C 1
ATOM 721 O O . ARG A 1 88 ? -12.837 -10.953 20.891 1.00 88.94 88 ARG A O 1
ATOM 728 N N . ALA A 1 89 ? -13.053 -9.418 19.256 1.00 90.06 89 ALA A N 1
ATOM 729 C CA . ALA A 1 89 ? -12.979 -10.330 18.121 1.00 90.06 89 ALA A CA 1
ATOM 730 C C . ALA A 1 89 ? -12.124 -9.700 17.002 1.00 90.06 89 ALA A C 1
ATOM 732 O O . ALA A 1 89 ? -12.670 -8.983 16.162 1.00 90.06 89 ALA A O 1
ATOM 733 N N . PRO A 1 90 ? -10.802 -9.960 16.985 1.00 89.81 90 PRO A N 1
ATOM 734 C CA . PRO A 1 90 ? -9.886 -9.400 15.990 1.00 89.81 90 PRO A CA 1
ATOM 735 C C . PRO A 1 90 ? -10.308 -9.703 14.547 1.00 89.81 90 PRO A C 1
ATOM 737 O O . PRO A 1 90 ? -10.637 -10.851 14.233 1.00 89.81 90 PRO A O 1
ATOM 740 N N . GLY A 1 91 ? -10.264 -8.696 13.671 1.00 86.88 91 GLY A N 1
ATOM 741 C CA . GLY A 1 91 ? -10.666 -8.802 12.266 1.00 86.88 91 GLY A CA 1
ATOM 742 C C . GLY A 1 91 ? -12.180 -8.852 12.043 1.00 86.88 91 GLY A C 1
ATOM 743 O O . GLY A 1 91 ? -12.620 -9.315 10.992 1.00 86.88 91 GLY A O 1
ATOM 744 N N . SER A 1 92 ? -12.984 -8.435 13.026 1.00 90.62 92 SER A N 1
ATOM 745 C CA . SER A 1 92 ? -14.449 -8.414 12.909 1.00 90.62 92 SER A CA 1
ATOM 746 C C . SER A 1 92 ? -14.991 -7.100 12.355 1.00 90.62 92 SER A C 1
ATOM 748 O O . SER A 1 92 ? -16.132 -7.072 11.893 1.00 90.62 92 SER A O 1
ATOM 750 N N . GLN A 1 93 ? -14.212 -6.019 12.437 1.00 92.81 93 GLN A N 1
ATOM 751 C CA . GLN A 1 93 ? -14.632 -4.677 12.052 1.00 92.81 93 GLN A CA 1
ATOM 752 C C . GLN A 1 93 ? -13.924 -4.206 10.783 1.00 92.81 93 GLN A C 1
ATOM 754 O O . GLN A 1 93 ? -12.703 -4.307 10.654 1.00 92.81 93 GLN A O 1
ATOM 759 N N . ASP A 1 94 ? -14.699 -3.605 9.879 1.00 91.94 94 ASP A N 1
ATOM 760 C CA . ASP A 1 94 ? -14.151 -2.900 8.723 1.00 91.94 94 ASP A CA 1
ATOM 761 C C . ASP A 1 94 ? -13.396 -1.645 9.170 1.00 91.94 94 ASP A C 1
ATOM 763 O O . ASP A 1 94 ? -13.878 -0.865 10.003 1.00 91.94 94 ASP A O 1
ATOM 767 N N . ARG A 1 95 ? -12.222 -1.436 8.573 1.00 93.62 95 ARG A N 1
ATOM 768 C CA . ARG A 1 95 ? -11.396 -0.246 8.778 1.00 93.62 95 ARG A CA 1
ATOM 769 C C . ARG A 1 95 ? -11.747 0.836 7.766 1.00 93.62 95 ARG A C 1
ATOM 771 O O . ARG A 1 95 ? -12.146 0.550 6.639 1.00 93.62 95 ARG A O 1
ATOM 778 N N . VAL A 1 96 ? -11.577 2.087 8.170 1.00 94.25 96 VAL A N 1
ATOM 779 C CA . VAL A 1 96 ? -11.861 3.266 7.344 1.00 94.25 96 VAL A CA 1
ATOM 780 C C . VAL A 1 96 ? -10.570 4.019 7.040 1.00 94.25 96 VAL A C 1
ATOM 782 O O . VAL A 1 96 ? -9.676 4.040 7.888 1.00 94.25 96 VAL A O 1
ATOM 785 N N . PRO A 1 97 ? -10.440 4.630 5.851 1.00 94.81 97 PRO A N 1
ATOM 786 C CA . PRO A 1 97 ? -9.265 5.426 5.532 1.00 94.81 97 PRO A CA 1
ATOM 787 C C . PRO A 1 97 ? -9.179 6.645 6.460 1.00 94.81 97 PRO A C 1
ATOM 789 O O . PRO A 1 97 ? -10.201 7.243 6.810 1.00 94.81 97 PRO A O 1
ATOM 792 N N . ASN A 1 98 ? -7.962 7.030 6.843 1.00 92.50 98 ASN A N 1
ATOM 793 C CA . ASN A 1 98 ? -7.738 8.266 7.586 1.00 92.50 98 ASN A CA 1
ATOM 794 C C . ASN A 1 98 ? -7.913 9.509 6.686 1.00 92.50 98 ASN A C 1
ATOM 796 O O . ASN A 1 98 ? -8.115 9.416 5.476 1.00 92.50 98 ASN A O 1
ATOM 800 N N . GLY A 1 99 ? -7.837 10.703 7.281 1.00 90.25 99 GLY A N 1
ATOM 801 C CA . GLY A 1 99 ? -8.024 11.964 6.551 1.00 90.25 99 GLY A CA 1
ATOM 802 C C . GLY A 1 99 ? -6.859 12.370 5.638 1.00 90.25 99 GLY A C 1
ATOM 803 O O . GLY A 1 99 ? -7.011 13.293 4.838 1.00 90.25 99 GLY A O 1
ATOM 804 N N . ASN A 1 100 ? -5.698 11.717 5.742 1.00 91.88 100 ASN A N 1
ATOM 805 C CA . ASN A 1 100 ? -4.508 12.064 4.969 1.00 91.88 100 ASN A CA 1
ATOM 806 C C . ASN A 1 100 ? -4.516 11.348 3.611 1.00 91.88 100 ASN A C 1
ATOM 808 O O . ASN A 1 100 ? -3.947 10.267 3.444 1.00 91.88 100 ASN A O 1
ATOM 812 N N . ILE A 1 101 ? -5.204 11.956 2.641 1.00 94.94 101 ILE A N 1
ATOM 813 C CA . ILE A 1 101 ? -5.394 11.408 1.296 1.00 94.94 101 ILE A CA 1
ATOM 814 C C . ILE A 1 101 ? -4.974 12.462 0.253 1.00 94.94 101 ILE A C 1
ATOM 816 O O . ILE A 1 101 ? -5.631 13.500 0.148 1.00 94.94 101 ILE A O 1
ATOM 820 N N . PRO A 1 102 ? -3.913 12.229 -0.544 1.00 96.19 102 PRO A N 1
ATOM 821 C CA . PRO A 1 102 ? -3.073 11.037 -0.557 1.00 96.19 102 PRO A CA 1
ATOM 822 C C . PRO A 1 102 ? -1.960 11.096 0.495 1.00 96.19 102 PRO A C 1
ATOM 824 O O . PRO A 1 102 ? -1.366 12.153 0.723 1.00 96.19 102 PRO A O 1
ATOM 827 N N . LEU A 1 103 ? -1.522 9.932 0.973 1.00 96.38 103 LEU A N 1
ATOM 828 C CA . LEU A 1 103 ? -0.161 9.819 1.480 1.00 96.38 103 LEU A CA 1
ATOM 829 C C . LEU A 1 103 ? 0.805 9.903 0.297 1.00 96.38 103 LEU A C 1
ATOM 831 O O . LEU A 1 103 ? 0.969 8.943 -0.460 1.00 96.38 103 LEU A O 1
ATOM 835 N N . LEU A 1 104 ? 1.491 11.040 0.159 1.00 96.56 104 LEU A N 1
ATOM 836 C CA . LEU A 1 104 ? 2.413 11.286 -0.955 1.00 96.56 104 LEU A CA 1
ATOM 837 C C . LEU A 1 104 ? 3.471 10.182 -1.102 1.00 96.56 104 LEU A C 1
ATOM 839 O O . LEU A 1 104 ? 3.816 9.802 -2.221 1.00 96.56 104 LEU A O 1
ATOM 843 N N . TRP A 1 105 ? 3.961 9.632 0.013 1.00 96.88 105 TRP A N 1
ATOM 844 C CA . TRP A 1 105 ? 4.934 8.543 -0.008 1.00 96.88 105 TRP A CA 1
ATOM 845 C C . TRP A 1 105 ? 4.358 7.283 -0.660 1.00 96.88 105 TRP A C 1
ATOM 847 O O . TRP A 1 105 ? 4.913 6.821 -1.659 1.00 96.88 105 TRP A O 1
ATOM 857 N N . ALA A 1 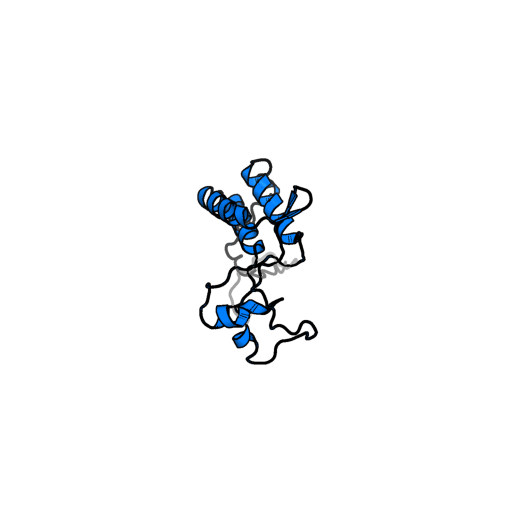106 ? 3.223 6.775 -0.173 1.00 97.19 106 ALA A N 1
ATOM 858 C CA . ALA A 1 106 ? 2.573 5.607 -0.762 1.00 97.19 106 ALA A CA 1
ATOM 859 C C . ALA A 1 106 ? 2.184 5.858 -2.222 1.00 97.19 106 ALA A C 1
ATOM 861 O O . ALA A 1 106 ? 2.476 5.022 -3.077 1.00 97.19 106 ALA A O 1
ATOM 862 N N . GLN A 1 107 ? 1.625 7.033 -2.522 1.00 97.88 107 GLN A N 1
ATOM 863 C CA . GLN A 1 107 ? 1.239 7.403 -3.881 1.00 97.88 107 GLN A CA 1
ATOM 864 C C . GLN A 1 107 ? 2.444 7.409 -4.831 1.00 97.88 107 GLN A C 1
ATOM 866 O O . GLN A 1 107 ? 2.359 6.863 -5.927 1.00 97.88 107 GLN A O 1
ATOM 871 N N . SER A 1 108 ? 3.584 7.970 -4.412 1.00 98.00 108 SER A N 1
ATOM 872 C CA . SER A 1 108 ? 4.805 8.005 -5.230 1.00 98.00 108 SER A CA 1
ATOM 873 C C . SER A 1 108 ? 5.350 6.606 -5.533 1.00 98.00 108 SER A C 1
ATOM 875 O O . SER A 1 108 ? 5.757 6.337 -6.662 1.00 98.00 108 SER A O 1
ATOM 877 N N . GLN A 1 109 ? 5.309 5.699 -4.551 1.00 97.94 109 GLN A N 1
ATOM 878 C CA . GLN A 1 109 ? 5.739 4.311 -4.723 1.00 97.94 109 GLN A CA 1
AT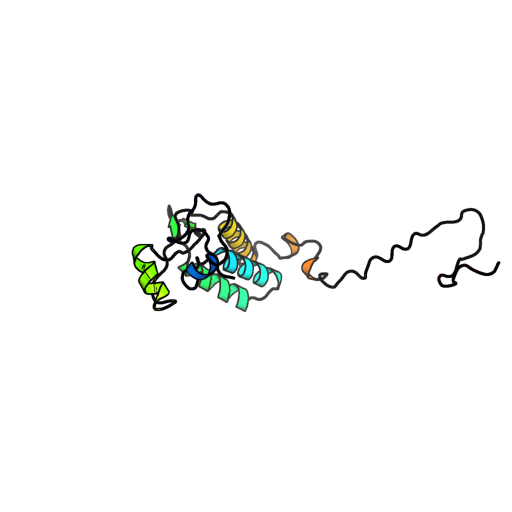OM 879 C C . GLN A 1 109 ? 4.782 3.537 -5.634 1.00 97.94 109 GLN A C 1
ATOM 881 O O . GLN A 1 109 ? 5.236 2.772 -6.482 1.00 97.94 109 GLN A O 1
ATOM 886 N N . TRP A 1 110 ? 3.469 3.764 -5.511 1.00 97.94 110 TRP A N 1
ATOM 887 C CA . TRP A 1 110 ? 2.499 3.181 -6.437 1.00 97.94 110 TRP A CA 1
ATOM 888 C C . TRP A 1 110 ? 2.729 3.665 -7.873 1.00 97.94 110 TRP A C 1
ATOM 890 O O . TRP A 1 110 ? 2.807 2.825 -8.765 1.00 97.94 110 TRP A O 1
ATOM 900 N N . ILE A 1 111 ? 2.901 4.978 -8.099 1.00 97.94 111 ILE A N 1
ATOM 901 C CA . ILE A 1 111 ? 3.177 5.529 -9.440 1.00 97.94 111 ILE A CA 1
ATOM 902 C C . ILE A 1 111 ? 4.428 4.870 -10.022 1.00 97.94 111 ILE A C 1
ATOM 904 O O . ILE A 1 111 ? 4.413 4.430 -11.169 1.00 97.94 111 ILE A O 1
ATOM 908 N N . LEU A 1 112 ? 5.496 4.763 -9.228 1.00 98.12 112 LEU A N 1
ATOM 909 C CA . LEU A 1 112 ? 6.726 4.099 -9.649 1.00 98.12 112 LEU A CA 1
ATOM 910 C C . LEU A 1 112 ? 6.468 2.642 -10.067 1.00 98.12 112 LEU A C 1
ATOM 912 O O . LEU A 1 112 ? 6.850 2.247 -11.166 1.00 98.12 112 LEU A O 1
ATOM 916 N N . GLY A 1 113 ? 5.784 1.861 -9.225 1.00 97.75 113 GLY A N 1
ATOM 917 C CA . GLY A 1 113 ? 5.427 0.476 -9.536 1.00 97.75 113 GLY A CA 1
ATOM 918 C C . GLY A 1 113 ? 4.543 0.351 -10.782 1.00 97.75 113 GLY A C 1
ATOM 919 O O . GLY A 1 113 ? 4.774 -0.530 -11.603 1.00 97.75 113 GLY A O 1
ATOM 920 N N . ALA A 1 114 ? 3.574 1.252 -10.967 1.00 97.38 114 ALA A N 1
ATOM 921 C CA . ALA A 1 114 ? 2.698 1.281 -12.137 1.00 97.38 114 ALA A CA 1
ATOM 922 C C . ALA A 1 114 ? 3.477 1.567 -13.433 1.00 97.38 114 ALA A C 1
ATOM 924 O O . ALA A 1 114 ? 3.339 0.830 -14.404 1.00 97.38 114 ALA A O 1
ATOM 925 N N . LEU A 1 115 ? 4.371 2.561 -13.427 1.00 98.38 115 LEU A N 1
ATOM 926 C CA . LEU A 1 115 ? 5.230 2.865 -14.579 1.00 98.38 115 LEU A CA 1
ATOM 927 C C . LEU A 1 115 ? 6.140 1.683 -14.952 1.00 98.38 115 LEU A C 1
ATOM 929 O O . LEU A 1 115 ? 6.349 1.412 -16.135 1.00 98.38 115 LEU A O 1
ATOM 933 N N . MET A 1 116 ? 6.665 0.960 -13.959 1.00 97.75 116 MET A N 1
ATOM 934 C CA . MET A 1 116 ? 7.481 -0.237 -14.195 1.00 97.75 116 MET A CA 1
ATOM 935 C C . MET A 1 116 ? 6.660 -1.413 -14.746 1.00 97.75 116 MET A C 1
ATOM 937 O O . MET A 1 116 ? 7.098 -2.116 -15.667 1.00 97.75 116 MET A O 1
ATOM 941 N N . ARG A 1 117 ? 5.439 -1.603 -14.231 1.00 97.12 117 ARG A N 1
ATOM 942 C CA . ARG A 1 117 ? 4.481 -2.600 -14.736 1.00 97.12 117 ARG A CA 1
ATOM 943 C C . ARG A 1 117 ? 4.134 -2.356 -16.198 1.00 97.12 117 ARG A C 1
ATOM 945 O O . ARG A 1 117 ? 4.218 -3.288 -16.996 1.00 97.12 117 ARG A O 1
ATOM 952 N N . ASP A 1 118 ? 3.865 -1.100 -16.544 1.00 97.25 118 ASP A N 1
ATOM 953 C CA . ASP A 1 118 ? 3.532 -0.658 -17.903 1.00 97.25 118 ASP A CA 1
ATOM 954 C C . ASP A 1 118 ? 4.755 -0.584 -18.834 1.00 97.25 118 ASP A C 1
ATOM 956 O O . ASP A 1 118 ? 4.633 -0.192 -19.995 1.00 97.25 118 ASP A O 1
ATOM 960 N N . LYS A 1 119 ? 5.942 -0.981 -18.346 1.00 96.62 119 LYS A N 1
ATOM 961 C CA . LYS A 1 119 ? 7.214 -0.980 -19.092 1.00 96.62 119 LYS A CA 1
ATOM 962 C C . LYS A 1 119 ? 7.597 0.402 -19.627 1.00 96.62 119 LYS A C 1
ATOM 964 O O . LYS A 1 119 ? 8.280 0.521 -20.640 1.00 96.62 119 LYS A O 1
ATOM 969 N N . LEU A 1 120 ? 7.170 1.445 -18.916 1.00 98.06 120 LEU A N 1
ATOM 970 C CA . LEU A 1 120 ? 7.604 2.827 -19.121 1.00 98.06 120 LEU A CA 1
ATOM 971 C C . LEU A 1 120 ? 8.892 3.136 -18.350 1.00 98.06 120 LEU A C 1
ATOM 973 O O . LEU A 1 120 ? 9.595 4.081 -18.699 1.00 98.06 120 LEU A O 1
ATOM 977 N N . LEU A 1 121 ? 9.183 2.346 -17.312 1.00 97.44 121 LEU A N 1
ATOM 978 C CA . LEU A 1 121 ? 10.443 2.346 -16.576 1.00 97.44 121 LEU A CA 1
ATOM 979 C C . LEU A 1 121 ? 10.982 0.922 -16.460 1.00 97.44 121 LEU A C 1
ATOM 981 O O . LEU A 1 121 ? 10.244 -0.010 -16.134 1.00 97.44 121 LEU A O 1
ATOM 985 N N . ASP A 1 122 ? 12.285 0.774 -16.648 1.00 95.31 122 ASP A N 1
ATOM 986 C CA . ASP A 1 122 ? 13.009 -0.458 -16.380 1.00 95.31 122 ASP A CA 1
ATOM 987 C C . ASP A 1 122 ? 13.701 -0.395 -15.007 1.00 95.31 122 ASP A C 1
ATOM 989 O O . ASP A 1 122 ? 14.094 0.675 -14.534 1.00 95.31 122 ASP A O 1
ATOM 993 N N . PRO A 1 123 ? 13.977 -1.542 -14.357 1.00 95.44 123 PRO A N 1
ATOM 994 C CA . PRO A 1 123 ? 14.771 -1.574 -13.125 1.00 95.44 123 PRO A CA 1
ATOM 995 C C . PRO A 1 123 ? 16.149 -0.896 -13.234 1.00 95.44 123 PRO A C 1
ATOM 997 O O . PRO A 1 123 ? 16.734 -0.518 -12.218 1.00 95.44 123 PRO A O 1
ATOM 1000 N N . ALA A 1 124 ? 16.694 -0.771 -14.448 1.00 95.06 124 ALA A N 1
ATOM 1001 C CA . ALA A 1 124 ? 17.944 -0.061 -14.714 1.00 95.06 124 ALA A CA 1
ATOM 1002 C C . ALA A 1 124 ? 17.807 1.469 -14.605 1.00 95.06 124 ALA A C 1
ATOM 1004 O O . ALA A 1 124 ? 18.796 2.127 -14.294 1.00 95.06 124 ALA A O 1
ATOM 1005 N N . ASP A 1 125 ? 16.610 2.032 -14.782 1.00 95.81 125 ASP A N 1
ATOM 1006 C CA . ASP A 1 125 ? 16.372 3.469 -14.594 1.00 95.81 125 ASP A CA 1
ATOM 1007 C C . ASP A 1 125 ? 16.427 3.855 -13.108 1.00 95.81 125 ASP A C 1
ATOM 1009 O O . ASP A 1 125 ? 16.839 4.958 -12.751 1.00 95.81 125 ASP A O 1
ATOM 1013 N N . ILE A 1 126 ? 16.060 2.916 -12.228 1.00 94.31 126 ILE A N 1
ATOM 1014 C CA . ILE A 1 126 ? 16.038 3.100 -10.769 1.00 94.31 126 ILE A CA 1
ATOM 1015 C C . ILE A 1 126 ? 17.371 2.697 -10.124 1.00 94.31 126 ILE A C 1
ATOM 1017 O O . ILE A 1 126 ? 17.875 3.374 -9.227 1.00 94.31 126 ILE A O 1
ATOM 1021 N N . ASP A 1 127 ? 17.969 1.598 -10.586 1.00 94.50 127 ASP A N 1
ATOM 1022 C CA . ASP A 1 127 ? 19.259 1.086 -10.115 1.00 94.50 127 ASP A CA 1
ATOM 1023 C C . ASP A 1 127 ? 20.210 0.848 -11.305 1.00 94.50 127 ASP A C 1
ATOM 1025 O O . ASP A 1 127 ? 20.461 -0.305 -11.683 1.00 94.50 127 ASP A O 1
ATOM 1029 N N . PRO A 1 128 ? 20.774 1.927 -11.891 1.00 94.00 128 PRO A N 1
ATOM 1030 C CA . PRO A 1 128 ? 21.611 1.852 -13.094 1.00 94.00 128 PRO A CA 1
ATOM 1031 C C . PRO A 1 128 ? 22.937 1.125 -12.868 1.00 94.00 128 PRO A C 1
ATOM 1033 O O . PRO A 1 128 ? 23.558 0.640 -13.809 1.00 94.00 128 PRO A O 1
ATOM 1036 N N . LEU A 1 129 ? 23.383 1.038 -11.613 1.00 92.62 129 LEU A N 1
ATOM 1037 C CA . LEU A 1 129 ? 24.609 0.335 -11.236 1.00 92.62 129 LEU A CA 1
ATOM 1038 C C . LEU A 1 129 ? 24.354 -1.121 -10.826 1.00 92.62 129 LEU A C 1
ATOM 1040 O O . LEU A 1 129 ? 25.301 -1.810 -10.451 1.00 92.62 129 LEU A O 1
ATOM 1044 N N . GLY A 1 130 ? 23.100 -1.583 -10.845 1.00 89.81 130 GLY A N 1
ATOM 1045 C CA . GLY A 1 130 ? 22.749 -2.953 -10.479 1.00 89.81 130 GLY A CA 1
ATOM 1046 C C . GLY A 1 130 ? 23.143 -3.328 -9.048 1.00 89.81 130 GLY A C 1
ATOM 1047 O O . GLY A 1 130 ? 23.421 -4.498 -8.779 1.00 89.81 130 GLY A O 1
ATOM 1048 N N . ARG A 1 131 ? 23.189 -2.364 -8.114 1.00 87.75 131 ARG A N 1
ATOM 1049 C CA . ARG A 1 131 ? 23.629 -2.609 -6.728 1.00 87.75 131 ARG A CA 1
ATOM 1050 C C . ARG A 1 131 ? 22.783 -3.661 -6.020 1.00 87.75 131 ARG A C 1
ATOM 1052 O O . ARG A 1 131 ? 23.308 -4.341 -5.138 1.00 87.75 131 ARG A O 1
ATOM 1059 N N . ARG A 1 132 ? 21.524 -3.851 -6.429 1.00 86.00 132 ARG A N 1
ATOM 1060 C CA . ARG A 1 132 ? 20.647 -4.909 -5.895 1.00 86.00 132 ARG A CA 1
ATOM 1061 C C . ARG A 1 132 ? 21.211 -6.325 -6.060 1.00 86.00 132 ARG A C 1
ATOM 1063 O O . ARG A 1 132 ? 20.917 -7.193 -5.248 1.00 86.00 132 ARG A O 1
ATOM 1070 N N . HIS A 1 133 ? 22.072 -6.546 -7.053 1.00 85.44 133 HIS A N 1
ATOM 1071 C CA . HIS A 1 133 ? 22.732 -7.837 -7.294 1.00 85.44 133 HIS A CA 1
ATOM 1072 C C . HIS A 1 133 ? 24.015 -8.019 -6.473 1.00 85.44 133 HIS A C 1
ATOM 1074 O O . HIS A 1 133 ? 24.584 -9.107 -6.423 1.00 85.44 133 HIS A O 1
ATOM 1080 N N . HIS A 1 134 ? 24.476 -6.961 -5.804 1.00 82.88 134 HIS A N 1
ATOM 1081 C CA . HIS A 1 134 ? 25.744 -6.911 -5.076 1.00 82.88 134 HIS A CA 1
ATOM 1082 C C . HIS A 1 134 ? 25.550 -6.776 -3.557 1.00 82.88 134 HIS A C 1
ATOM 1084 O O . HIS A 1 134 ? 26.428 -6.272 -2.861 1.00 82.88 134 HIS A O 1
ATOM 1090 N N . LEU A 1 135 ? 24.410 -7.239 -3.031 1.00 73.62 135 LEU A N 1
ATOM 1091 C CA . LEU A 1 135 ? 24.084 -7.196 -1.598 1.00 73.62 135 LEU A CA 1
ATOM 1092 C C . LEU A 1 135 ? 24.885 -8.197 -0.746 1.00 73.62 135 LEU A C 1
ATOM 1094 O O . LEU A 1 135 ? 24.810 -8.157 0.482 1.00 73.62 135 LEU A O 1
ATOM 1098 N N . HIS A 1 136 ? 25.664 -9.091 -1.363 1.00 69.81 136 HIS A N 1
ATOM 1099 C CA . HIS A 1 136 ? 26.572 -9.963 -0.623 1.00 69.81 136 HIS A CA 1
ATOM 1100 C C . HIS A 1 136 ? 27.629 -9.141 0.121 1.00 69.81 136 HIS A C 1
ATOM 1102 O O . HIS A 1 136 ? 28.159 -8.162 -0.406 1.00 69.81 136 HIS A O 1
ATOM 1108 N N . ALA A 1 137 ? 27.919 -9.558 1.359 1.00 57.25 137 ALA A N 1
ATOM 1109 C CA . ALA A 1 137 ? 28.828 -8.877 2.268 1.00 57.25 137 ALA A CA 1
ATOM 1110 C C . ALA A 1 137 ? 30.114 -8.462 1.547 1.00 57.25 137 ALA A C 1
ATOM 1112 O O . ALA A 1 137 ? 30.852 -9.304 1.029 1.00 57.25 137 ALA A O 1
ATOM 1113 N N . ARG A 1 138 ? 30.406 -7.155 1.555 1.00 57.97 138 ARG A N 1
ATOM 1114 C CA . ARG A 1 138 ? 31.769 -6.699 1.287 1.00 57.97 138 ARG A CA 1
ATOM 1115 C C . ARG A 1 138 ? 32.662 -7.485 2.251 1.00 57.97 138 ARG A C 1
ATOM 1117 O O . ARG A 1 138 ? 32.368 -7.462 3.451 1.00 57.97 138 ARG A O 1
ATOM 1124 N N . PRO A 1 139 ? 33.710 -8.185 1.776 1.00 59.91 139 PRO A N 1
ATOM 1125 C CA . PRO A 1 139 ? 34.689 -8.738 2.696 1.00 59.91 139 PRO A CA 1
ATOM 1126 C C . PRO A 1 139 ? 35.130 -7.599 3.623 1.00 59.91 139 PRO A C 1
ATOM 1128 O O . PRO A 1 139 ? 35.208 -6.452 3.155 1.00 59.91 139 PRO A O 1
ATOM 1131 N N . PRO A 1 140 ? 35.336 -7.867 4.928 1.00 60.59 140 PRO A N 1
ATOM 1132 C CA . PRO A 1 140 ? 35.768 -6.835 5.857 1.00 60.59 140 PRO A CA 1
ATOM 1133 C C . PRO A 1 140 ? 36.925 -6.099 5.203 1.00 60.59 140 PRO A C 1
ATOM 1135 O O . PRO A 1 140 ? 37.819 -6.736 4.645 1.00 60.59 140 PRO A O 1
ATOM 1138 N N . HIS A 1 141 ? 36.847 -4.769 5.186 1.00 62.22 141 HIS A N 1
ATOM 1139 C CA . HIS A 1 141 ? 37.907 -3.940 4.646 1.00 62.22 141 HIS A CA 1
ATOM 1140 C C . HIS A 1 141 ? 39.210 -4.364 5.323 1.00 62.22 141 HIS A C 1
ATOM 1142 O O . HIS A 1 141 ? 39.469 -4.001 6.469 1.00 62.22 141 HIS A O 1
ATOM 1148 N N . ALA A 1 142 ? 40.025 -5.164 4.635 1.00 57.06 142 ALA A N 1
ATOM 1149 C CA . ALA A 1 142 ? 41.405 -5.327 5.014 1.00 57.06 142 ALA A CA 1
ATOM 1150 C C . ALA A 1 142 ? 41.995 -3.941 4.788 1.00 57.06 142 ALA A C 1
ATOM 1152 O O . ALA A 1 142 ? 42.216 -3.531 3.649 1.00 57.06 142 ALA A O 1
ATOM 1153 N N . ASN A 1 143 ? 42.162 -3.178 5.867 1.00 50.62 143 ASN A N 1
ATOM 1154 C CA . ASN A 1 143 ? 42.964 -1.968 5.860 1.00 50.62 143 ASN A CA 1
ATOM 1155 C C . ASN A 1 143 ? 44.412 -2.391 5.591 1.00 50.62 143 ASN A C 1
ATOM 1157 O O . ASN A 1 143 ? 45.255 -2.397 6.484 1.00 50.62 143 ASN A O 1
ATOM 1161 N N . SER A 1 144 ? 44.716 -2.786 4.356 1.00 54.50 144 SER A N 1
ATOM 1162 C CA . SER A 1 144 ? 46.079 -2.876 3.875 1.00 54.50 144 SER A CA 1
ATOM 1163 C C . SER A 1 144 ? 46.536 -1.443 3.653 1.00 54.50 144 SER A C 1
ATOM 1165 O O . SER A 1 144 ? 46.443 -0.894 2.555 1.00 54.50 144 SER A O 1
ATOM 1167 N N . VAL A 1 145 ? 46.993 -0.815 4.735 1.00 52.41 145 VAL A N 1
ATOM 1168 C CA . VAL A 1 145 ? 47.861 0.351 4.641 1.00 52.41 145 VAL A CA 1
ATOM 1169 C C . VAL A 1 145 ? 49.115 -0.137 3.923 1.00 52.41 145 VAL A C 1
ATOM 1171 O O . VAL A 1 145 ? 49.978 -0.783 4.515 1.00 52.41 145 VAL A O 1
ATOM 1174 N N . LEU A 1 146 ? 49.196 0.116 2.618 1.00 51.44 146 LEU A N 1
ATOM 1175 C CA . LEU A 1 146 ? 50.434 -0.046 1.869 1.00 51.44 146 LEU A CA 1
ATOM 1176 C C . LEU A 1 146 ? 51.401 1.028 2.367 1.00 51.44 146 LEU A C 1
ATOM 1178 O O . LEU A 1 146 ? 51.415 2.158 1.880 1.00 51.44 146 LEU A O 1
ATOM 1182 N N . CYS A 1 147 ? 52.196 0.687 3.380 1.00 46.06 147 CYS A N 1
ATOM 1183 C CA . CYS A 1 147 ? 53.309 1.517 3.807 1.00 46.06 147 CYS A CA 1
ATOM 1184 C C . CYS A 1 147 ? 54.412 1.400 2.746 1.00 46.06 147 CYS A C 1
ATOM 1186 O O . CYS A 1 147 ? 55.240 0.489 2.770 1.00 46.06 147 CYS A O 1
ATOM 1188 N N . GLY A 1 148 ? 54.378 2.291 1.755 1.00 44.91 148 GLY A N 1
ATOM 1189 C CA . GLY A 1 148 ? 55.430 2.404 0.753 1.00 44.91 148 GLY A CA 1
ATOM 1190 C C . GLY A 1 148 ? 56.707 2.953 1.386 1.00 44.91 148 GLY A C 1
ATOM 1191 O O . GLY A 1 148 ? 56.891 4.168 1.458 1.00 44.91 148 GLY A O 1
ATOM 1192 N N . CYS A 1 149 ? 57.608 2.075 1.831 1.00 46.19 149 CYS A N 1
ATOM 1193 C CA . CYS A 1 149 ? 58.961 2.479 2.200 1.00 46.19 149 CYS A CA 1
ATOM 1194 C C . CYS A 1 149 ? 59.725 2.878 0.927 1.00 46.19 149 CYS A C 1
ATOM 1196 O O . CYS A 1 149 ? 60.160 2.026 0.158 1.00 46.19 149 CYS A O 1
ATOM 1198 N N . ARG A 1 150 ? 59.927 4.180 0.693 1.00 53.59 150 ARG A N 1
ATOM 1199 C CA . ARG A 1 150 ? 60.701 4.690 -0.461 1.00 53.59 150 ARG A CA 1
ATOM 1200 C C . ARG A 1 150 ? 62.217 4.445 -0.368 1.00 53.59 150 ARG A C 1
ATOM 1202 O O . ARG A 1 150 ? 62.965 5.078 -1.108 1.00 53.59 150 ARG A O 1
ATOM 1209 N N . ARG A 1 151 ? 62.706 3.595 0.543 1.00 51.41 151 ARG A N 1
ATOM 1210 C CA . ARG A 1 151 ? 64.151 3.501 0.823 1.00 51.41 151 ARG A CA 1
ATOM 1211 C C . ARG A 1 151 ? 64.773 2.112 0.838 1.00 51.41 151 ARG A C 1
ATOM 1213 O O . ARG A 1 151 ? 65.993 2.033 0.919 1.00 51.41 151 ARG A O 1
ATOM 1220 N N . CYS A 1 152 ? 64.006 1.039 0.696 1.00 50.16 152 CYS A N 1
ATOM 1221 C CA . CYS A 1 152 ? 64.583 -0.297 0.580 1.00 50.16 152 CYS A CA 1
ATOM 1222 C C . CYS A 1 152 ? 63.797 -1.129 -0.437 1.00 50.16 152 CYS A C 1
ATOM 1224 O O . CYS A 1 152 ? 62.603 -1.362 -0.285 1.00 50.16 152 CYS A O 1
ATOM 1226 N N . GLY A 1 153 ? 64.472 -1.553 -1.506 1.00 48.22 153 GLY A N 1
ATOM 1227 C CA . GLY A 1 153 ? 63.908 -2.388 -2.568 1.00 48.22 153 GLY A CA 1
ATOM 1228 C C . GLY A 1 153 ? 63.725 -3.848 -2.151 1.00 48.22 153 GLY A C 1
ATOM 1229 O O . GLY A 1 153 ? 64.226 -4.734 -2.833 1.00 48.22 153 GLY A O 1
ATOM 1230 N N . VAL A 1 154 ? 63.047 -4.108 -1.030 1.00 48.44 154 VAL A N 1
ATOM 1231 C CA . VAL A 1 154 ? 62.743 -5.468 -0.564 1.00 48.44 154 VAL A CA 1
ATOM 1232 C C . VAL A 1 154 ? 61.252 -5.573 -0.256 1.00 48.44 154 VAL A C 1
ATOM 1234 O O . VAL A 1 154 ? 60.708 -4.790 0.521 1.00 48.44 154 VAL A O 1
ATOM 1237 N N . SER A 1 155 ? 60.579 -6.539 -0.885 1.00 45.75 155 SER A N 1
ATOM 1238 C CA . SER A 1 155 ? 59.165 -6.827 -0.649 1.00 45.75 155 SER A CA 1
ATOM 1239 C C . SER A 1 155 ? 58.963 -7.356 0.773 1.00 45.75 155 SER A C 1
ATOM 1241 O O . SER A 1 155 ? 59.461 -8.429 1.114 1.00 45.75 155 SER A O 1
ATOM 1243 N N . CYS A 1 156 ? 58.215 -6.625 1.596 1.00 46.72 156 CYS A N 1
ATOM 1244 C CA . CYS A 1 156 ? 57.841 -7.072 2.933 1.00 46.72 156 CYS A CA 1
ATOM 1245 C C . CYS A 1 156 ? 56.710 -8.111 2.823 1.00 46.72 156 CYS A C 1
ATOM 1247 O O . CYS A 1 156 ? 55.608 -7.777 2.386 1.00 46.72 156 CYS A O 1
ATOM 1249 N N . GLN A 1 157 ? 56.975 -9.374 3.174 1.00 41.47 157 GLN A N 1
ATOM 1250 C CA . GLN A 1 157 ? 55.929 -10.394 3.305 1.00 41.47 157 GLN A CA 1
ATOM 1251 C C . GLN A 1 157 ? 55.252 -10.27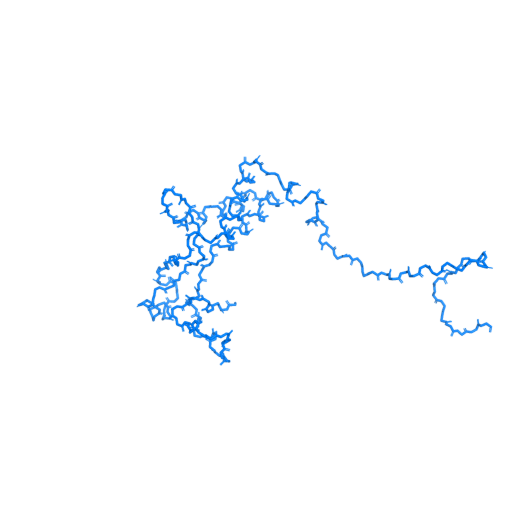3 4.677 1.00 41.47 157 GLN A C 1
ATOM 1253 O O . GLN A 1 157 ? 55.912 -10.204 5.712 1.00 41.47 157 GLN A O 1
ATOM 1258 N N . ILE A 1 158 ? 53.921 -10.242 4.669 1.00 44.72 158 ILE A N 1
ATOM 1259 C CA . ILE A 1 158 ? 53.068 -10.052 5.847 1.00 44.72 158 ILE A CA 1
ATOM 1260 C C . ILE A 1 158 ? 53.046 -11.345 6.679 1.00 44.72 158 ILE A C 1
ATOM 1262 O O . ILE A 1 158 ? 52.734 -12.402 6.137 1.00 44.72 158 ILE A O 1
ATOM 1266 N N . GLY A 1 159 ? 53.325 -11.262 7.990 1.00 45.22 159 GLY A N 1
ATOM 1267 C CA . GLY A 1 159 ? 53.007 -12.346 8.935 1.00 45.22 159 GLY A CA 1
ATOM 1268 C C . GLY A 1 159 ? 54.022 -12.694 10.031 1.00 45.22 159 GLY A C 1
ATOM 1269 O O . GLY A 1 159 ? 53.763 -13.638 10.772 1.00 45.22 159 GLY A O 1
ATOM 1270 N N . ARG A 1 160 ? 55.153 -11.989 10.188 1.00 44.34 160 ARG A N 1
ATOM 1271 C CA . ARG A 1 160 ? 56.069 -12.254 11.318 1.00 44.34 160 ARG A CA 1
ATOM 1272 C C . ARG A 1 160 ? 55.787 -11.330 12.514 1.00 44.34 160 ARG A C 1
ATOM 1274 O O . ARG A 1 160 ? 55.658 -10.124 12.303 1.00 44.34 160 ARG A O 1
ATOM 1281 N N . PRO A 1 161 ? 55.683 -11.858 13.750 1.00 35.72 161 PRO A N 1
ATOM 1282 C CA . PRO A 1 161 ? 55.613 -11.042 14.957 1.00 35.72 161 PRO A CA 1
ATOM 1283 C C . PRO A 1 161 ? 56.913 -10.256 15.142 1.00 35.72 161 PRO A C 1
ATOM 1285 O O . PRO A 1 161 ? 57.996 -10.759 14.855 1.00 35.72 161 PRO A O 1
ATOM 1288 N N . TRP A 1 162 ? 56.791 -9.025 15.631 1.00 43.47 162 TRP A N 1
ATOM 1289 C CA . TRP A 1 162 ? 57.907 -8.149 15.970 1.00 43.47 162 TRP A CA 1
ATOM 1290 C C . TRP A 1 162 ? 58.682 -8.696 17.167 1.00 43.47 162 TRP A C 1
ATOM 1292 O O . TRP A 1 162 ? 58.333 -8.372 18.294 1.00 43.47 162 TRP A O 1
ATOM 1302 N N . LEU A 1 163 ? 59.698 -9.518 16.925 1.00 40.97 163 LEU A N 1
ATOM 1303 C CA . LEU A 1 163 ? 60.866 -9.750 17.779 1.00 40.97 163 LEU A CA 1
ATOM 1304 C C . LEU A 1 163 ? 61.849 -10.587 16.947 1.00 40.97 163 LEU A C 1
ATOM 1306 O O . LEU A 1 163 ? 61.425 -11.555 16.328 1.00 40.97 163 LEU A O 1
ATOM 1310 N N . GLU A 1 164 ? 63.123 -10.189 16.958 1.00 34.12 164 GLU A N 1
ATOM 1311 C CA . GLU A 1 164 ? 64.270 -10.709 16.180 1.00 34.12 164 GLU A CA 1
ATOM 1312 C C . GLU A 1 164 ? 64.598 -9.906 14.905 1.00 34.12 164 GLU A C 1
ATOM 1314 O O . GLU A 1 164 ? 64.349 -10.314 13.770 1.00 34.12 164 GLU A O 1
ATOM 1319 N N . CYS A 1 165 ? 65.196 -8.731 15.140 1.00 38.00 165 CYS A N 1
ATOM 1320 C CA . CYS A 1 165 ? 66.428 -8.362 14.439 1.00 38.00 165 CYS A CA 1
ATOM 1321 C C . CYS A 1 165 ? 67.605 -9.043 15.143 1.00 38.00 165 CYS A C 1
ATOM 1323 O O . CYS A 1 165 ? 67.531 -9.145 16.391 1.00 38.00 165 CYS A O 1
#

Foldseek 3Di:
DQAPPPALPDDPVDPDDDDPNSVLSPLFGWDALLVLLVQLLVCLLVVVPVSNVVSVVVCVVQFDQDVNDTWHAGTFGFDPVCSVVCVVPRPPGGTDGDPRTHPPNSVVSNVNSVCSNVVVDHSCVVVVPPCVVVPPDDDPPPPPPVPPPPPDPDDDDPDDDPDDD

pLDDT: mean 81.97, std 18.6, range [34.12, 98.38]

Sequence (165 aa):
MRDGHQTAVEDEHRLHYHAGELLNFANIESEWPLFYTYLLVDAEMRGDTRGSDGWASRLEPLFQYVNDLPLLPELYIVPEDKVEAETRAPGSQDRVPNGNIPLLWAQSQWILGALMRDKLLDPADIDPLGRRHHLHARPPHANSVLCGCRRCGVSCQIGRPWLEC

Radius of gyration: 26.2 Å; chains: 1; bounding box: 84×28×49 Å